Protein AF-A0A954ZTB1-F1 (afdb_monomer_lite)

Secondary structure (DSSP, 8-state):
-HHHHHHHHHHTSSS-TTTHHHHHHHHHHHHHHHHHHHHHHHHTTHHHHHHHHHHHHHHHHHHHHHHHHHHHHHHHHHHTT---HHHHHHHHHHHHHHHIIIIIHHHHHTSHHHHHHHTT--

Radius of gyration: 30.37 Å; chains: 1; bounding box: 55×35×84 Å

Sequence (122 aa):
MIRWLVRQFAKGFDTEPEHIHRVTVKDATVGFPILIMVIWVLMLPLMPLFILIELLEIVGALIIVASIFAAPISLFMIIDGQATIWTWLIFIASAWVLLGRYVFFPILMRHPSAQRFRRRFL

Structure (mmCIF, N/CA/C/O backbone):
data_AF-A0A954ZTB1-F1
#
_entry.id   AF-A0A954ZTB1-F1
#
loop_
_atom_site.group_PDB
_atom_site.id
_atom_site.type_symbol
_atom_site.label_atom_id
_atom_site.label_alt_id
_atom_site.label_comp_id
_atom_site.label_asym_id
_atom_site.label_entity_id
_atom_site.label_seq_id
_atom_site.pdbx_PDB_ins_code
_atom_site.Cartn_x
_atom_site.Cartn_y
_atom_site.Cartn_z
_atom_site.occupancy
_atom_site.B_iso_or_equiv
_atom_site.auth_seq_id
_atom_site.auth_comp_id
_atom_site.auth_asym_id
_atom_site.auth_atom_id
_atom_site.pdbx_PDB_model_num
ATOM 1 N N . MET A 1 1 ? -20.430 -13.756 49.290 1.00 49.84 1 MET A N 1
ATOM 2 C CA . MET A 1 1 ? -19.922 -12.391 49.559 1.00 49.84 1 MET A CA 1
ATOM 3 C C . MET A 1 1 ? -20.967 -11.306 49.276 1.00 49.84 1 MET A C 1
ATOM 5 O O . MET A 1 1 ? -21.287 -10.550 50.179 1.00 49.84 1 MET A O 1
ATOM 9 N N . ILE A 1 2 ? -21.601 -11.293 48.096 1.00 50.78 2 ILE A N 1
ATOM 10 C CA . ILE A 1 2 ? -22.603 -10.278 47.692 1.00 50.78 2 ILE A CA 1
ATOM 11 C C . ILE A 1 2 ? -23.838 -10.215 48.620 1.00 50.78 2 ILE A C 1
ATOM 13 O O . ILE A 1 2 ? -24.260 -9.134 49.012 1.00 50.78 2 ILE A O 1
ATOM 17 N N . ARG A 1 3 ? -24.374 -11.360 49.076 1.00 53.97 3 ARG A N 1
ATOM 18 C CA . ARG A 1 3 ? -25.517 -11.396 50.020 1.00 53.97 3 ARG A CA 1
ATOM 19 C C . ARG A 1 3 ? -25.237 -10.750 51.381 1.00 53.97 3 ARG A C 1
ATOM 21 O O . ARG A 1 3 ? -26.176 -10.315 52.038 1.00 53.97 3 ARG A O 1
ATOM 28 N N . TRP A 1 4 ? -23.978 -10.719 51.819 1.00 56.94 4 TRP A N 1
ATOM 29 C CA . TRP A 1 4 ? -23.610 -10.090 53.088 1.00 56.94 4 TRP A CA 1
ATOM 30 C C . TRP A 1 4 ? -23.612 -8.565 52.952 1.00 56.94 4 TRP A C 1
ATOM 32 O O . TRP A 1 4 ? -24.173 -7.880 53.801 1.00 56.94 4 TRP A O 1
ATOM 42 N N . LEU A 1 5 ? -23.110 -8.058 51.823 1.00 51.25 5 LEU A N 1
ATOM 43 C CA . LEU A 1 5 ? -23.125 -6.635 51.484 1.00 51.25 5 LEU A CA 1
ATOM 44 C C . LEU A 1 5 ? -24.557 -6.083 51.392 1.00 51.25 5 LEU A C 1
ATOM 46 O O . LEU A 1 5 ? -24.858 -5.050 51.978 1.00 51.25 5 LEU A O 1
ATOM 50 N N . VAL A 1 6 ? -25.473 -6.820 50.754 1.00 62.12 6 VAL A N 1
ATOM 51 C CA . VAL A 1 6 ? -26.886 -6.411 50.624 1.00 62.12 6 VAL A CA 1
ATOM 52 C C . VAL A 1 6 ? -27.593 -6.308 51.986 1.00 62.12 6 VAL A C 1
ATOM 54 O O . VAL A 1 6 ? -28.412 -5.417 52.190 1.00 62.12 6 VAL A O 1
ATOM 57 N N . ARG A 1 7 ? -27.247 -7.165 52.959 1.00 57.03 7 ARG A N 1
ATOM 58 C CA . ARG A 1 7 ? -27.820 -7.092 54.318 1.00 57.03 7 ARG A CA 1
ATOM 59 C C . ARG A 1 7 ? -27.296 -5.912 55.137 1.00 57.03 7 ARG A C 1
ATOM 61 O O . ARG A 1 7 ? -28.024 -5.432 55.999 1.00 57.03 7 ARG A O 1
ATOM 68 N N . GLN A 1 8 ? -26.066 -5.460 54.886 1.00 55.38 8 GLN A N 1
ATOM 69 C CA . GLN A 1 8 ? -25.517 -4.261 55.531 1.00 55.38 8 GLN A CA 1
ATOM 70 C C . GLN A 1 8 ? -26.221 -2.996 55.026 1.00 55.38 8 GLN A C 1
ATOM 72 O O . GLN A 1 8 ? -26.549 -2.126 55.822 1.00 55.38 8 GLN A O 1
ATOM 77 N N . PHE A 1 9 ? -26.553 -2.947 53.732 1.00 55.91 9 PHE A N 1
ATOM 78 C CA . PHE A 1 9 ? -27.338 -1.851 53.162 1.00 55.91 9 PHE A CA 1
ATOM 79 C C . PHE A 1 9 ? -28.779 -1.816 53.685 1.00 55.91 9 PHE A C 1
ATOM 81 O O . PHE A 1 9 ? -29.270 -0.744 54.013 1.00 55.91 9 PHE A O 1
ATOM 88 N N . ALA A 1 10 ? -29.439 -2.970 53.832 1.00 55.75 10 ALA A N 1
ATOM 89 C CA . ALA A 1 10 ? -30.825 -3.021 54.307 1.00 55.75 10 ALA A CA 1
ATOM 90 C C . ALA A 1 10 ? -30.994 -2.519 55.755 1.00 55.75 10 ALA A C 1
ATOM 92 O O . ALA A 1 10 ? -31.987 -1.875 56.064 1.00 55.75 10 ALA A O 1
ATOM 93 N N . LYS A 1 11 ? -30.009 -2.753 56.634 1.00 52.34 11 LYS A N 1
ATOM 94 C CA . LYS A 1 11 ? -30.075 -2.318 58.041 1.00 52.34 11 LYS A CA 1
ATOM 95 C C . LYS A 1 11 ? -29.911 -0.808 58.249 1.00 52.34 11 LYS A C 1
ATOM 97 O O . LYS A 1 11 ? -30.261 -0.322 59.315 1.00 52.34 11 LYS A O 1
ATOM 102 N N . GLY A 1 12 ? -29.383 -0.076 57.266 1.00 50.34 12 GL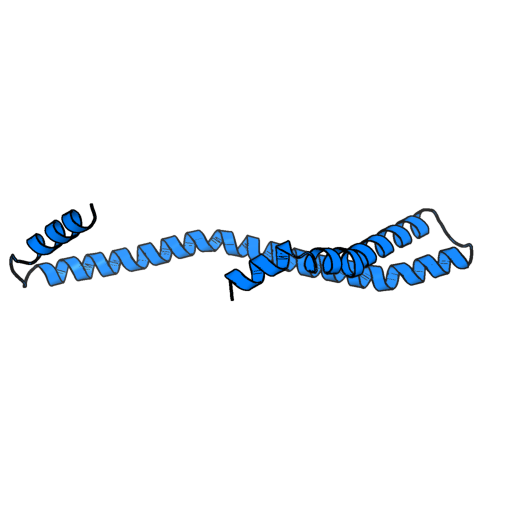Y A N 1
ATOM 103 C CA . GLY A 1 12 ? -29.217 1.382 57.346 1.00 50.34 12 GLY A CA 1
ATOM 104 C C . GLY A 1 12 ? -30.466 2.188 56.972 1.00 50.34 12 GLY A C 1
ATOM 105 O O . GLY A 1 12 ? -30.459 3.402 57.132 1.00 50.34 12 GLY A O 1
ATOM 106 N N . PHE A 1 13 ? -31.517 1.534 56.464 1.00 48.19 13 PHE A N 1
ATOM 107 C CA . PHE A 1 13 ? -32.741 2.187 55.978 1.00 48.19 13 PHE A CA 1
ATOM 108 C C . PHE A 1 13 ? -33.894 2.212 56.995 1.00 48.19 13 PHE A C 1
ATOM 110 O O . PHE A 1 13 ? -34.878 2.905 56.754 1.00 48.19 13 PHE A O 1
ATOM 117 N N . ASP A 1 14 ? -33.777 1.504 58.124 1.00 53.94 14 ASP A N 1
ATOM 118 C CA . ASP A 1 14 ? -34.852 1.394 59.129 1.00 53.94 14 ASP A CA 1
ATOM 119 C C . ASP A 1 14 ? -34.824 2.502 60.200 1.00 53.94 14 ASP A C 1
ATOM 121 O O . ASP A 1 14 ? -35.716 2.577 61.044 1.00 53.94 14 ASP A O 1
ATOM 125 N N . THR A 1 15 ? -33.833 3.396 60.176 1.00 51.66 15 THR A N 1
ATOM 126 C CA . THR A 1 15 ? -33.756 4.547 61.087 1.00 51.66 15 THR A CA 1
ATOM 127 C C . THR A 1 15 ? -34.068 5.846 60.349 1.00 51.66 15 THR A C 1
ATOM 129 O O . THR A 1 15 ? -33.227 6.371 59.629 1.00 51.66 15 THR A O 1
ATOM 132 N N . GLU A 1 16 ? -35.287 6.337 60.581 1.00 48.41 16 GLU A N 1
ATOM 133 C CA . GLU A 1 16 ? -35.776 7.711 60.382 1.00 48.41 16 GLU A CA 1
ATOM 134 C C . GLU A 1 16 ? -35.702 8.296 58.945 1.00 48.41 16 GLU A C 1
ATOM 136 O O . GLU A 1 16 ? -34.651 8.741 58.477 1.00 48.41 16 GLU A O 1
ATOM 141 N N . PRO A 1 17 ? -36.847 8.401 58.235 1.00 49.75 17 PRO A N 1
ATOM 142 C CA . PRO A 1 17 ? -36.888 8.787 56.820 1.00 49.75 17 PRO A CA 1
ATOM 143 C C . PRO A 1 17 ? -36.633 10.280 56.534 1.00 49.75 17 PRO A C 1
ATOM 145 O O . PRO A 1 17 ? -36.517 10.660 55.370 1.00 49.75 17 PRO A O 1
ATOM 148 N N . GLU A 1 18 ? -36.520 11.149 57.543 1.00 48.12 18 GLU A N 1
ATOM 149 C CA . GLU A 1 18 ? -36.494 12.605 57.317 1.00 48.12 18 GLU A CA 1
ATOM 150 C C . GLU A 1 18 ? -35.088 13.222 57.205 1.00 48.12 18 GLU A C 1
ATOM 152 O O . GLU A 1 18 ? -34.937 14.307 56.640 1.00 48.12 18 GLU A O 1
ATOM 157 N N . HIS A 1 19 ? -34.033 12.542 57.669 1.00 44.53 19 HIS A N 1
ATOM 158 C CA . HIS A 1 19 ? -32.654 13.066 57.598 1.00 44.53 19 HIS A CA 1
ATOM 159 C C . HIS A 1 19 ? -31.816 12.509 56.438 1.00 44.53 19 HIS A C 1
ATOM 161 O O . HIS A 1 19 ? -30.860 13.153 55.998 1.00 44.53 19 HIS A O 1
ATOM 167 N N . ILE A 1 20 ? -32.195 11.364 55.866 1.00 47.84 20 ILE A N 1
ATOM 168 C CA . ILE A 1 20 ? -31.423 10.710 54.796 1.00 47.84 20 ILE A CA 1
ATOM 169 C C . ILE A 1 20 ? -31.574 11.456 53.460 1.00 47.84 20 ILE A C 1
ATOM 171 O O . ILE A 1 20 ? -30.645 11.480 52.647 1.00 47.84 20 ILE A O 1
ATOM 175 N N . HIS A 1 21 ? -32.706 12.130 53.236 1.00 43.78 21 HIS A N 1
ATOM 176 C CA . HIS A 1 21 ? -32.999 12.760 51.949 1.00 43.78 21 HIS A CA 1
ATOM 177 C C . HIS A 1 21 ? -32.113 13.981 51.644 1.00 43.78 21 HIS A C 1
ATOM 179 O O . HIS A 1 21 ? -31.803 14.237 50.485 1.00 43.78 21 HIS A O 1
ATOM 185 N N . ARG A 1 22 ? -31.624 14.713 52.658 1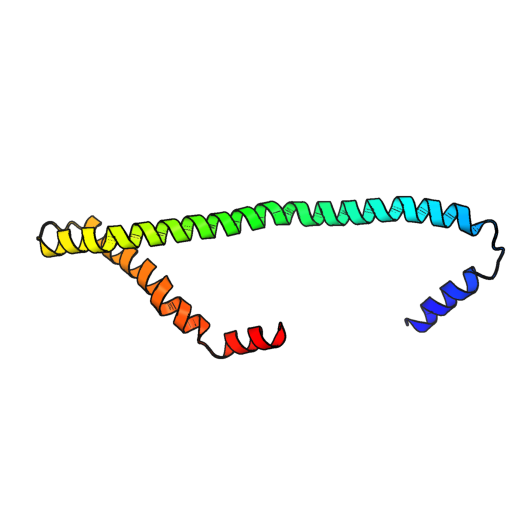.00 43.66 22 ARG A N 1
ATOM 186 C CA . ARG A 1 22 ? -30.725 15.863 52.426 1.00 43.66 22 ARG A CA 1
ATOM 187 C C . ARG A 1 22 ? -29.266 15.470 52.205 1.00 43.66 22 ARG A C 1
ATOM 189 O O . ARG A 1 22 ? -28.576 16.159 51.461 1.00 43.66 22 ARG A O 1
ATOM 196 N N . VAL A 1 23 ? -28.796 14.391 52.830 1.00 48.31 23 VAL A N 1
ATOM 197 C CA . VAL A 1 23 ? -27.391 13.957 52.723 1.00 48.31 23 VAL A CA 1
ATOM 198 C C . VAL A 1 23 ? -27.167 13.192 51.417 1.00 48.31 23 VAL A C 1
ATOM 200 O O . VAL A 1 23 ? -26.271 13.529 50.650 1.00 48.31 23 VAL A O 1
ATOM 203 N N . THR A 1 24 ? -28.063 12.261 51.075 1.00 49.62 24 THR A N 1
ATOM 204 C CA . THR A 1 24 ? -27.953 11.460 49.841 1.00 49.62 24 THR A CA 1
ATOM 205 C C . THR A 1 24 ? -28.076 12.289 48.564 1.00 49.62 24 THR A C 1
ATOM 207 O O . THR A 1 24 ? -27.342 12.037 47.612 1.00 49.62 24 THR A O 1
ATOM 210 N N . VAL A 1 25 ? -28.936 13.314 48.533 1.00 49.19 25 VAL A N 1
ATOM 211 C CA . VAL A 1 25 ? -29.057 14.200 47.362 1.00 49.19 25 VAL A CA 1
ATOM 212 C C . VAL A 1 25 ? -27.804 15.059 47.199 1.00 49.19 25 VAL A C 1
ATOM 214 O O . VAL A 1 25 ? -27.354 15.262 46.073 1.00 49.19 25 VAL A O 1
ATOM 217 N N . LYS A 1 26 ? -27.193 15.517 48.299 1.00 49.16 26 LYS A N 1
ATOM 218 C CA . LYS A 1 26 ? -25.986 16.355 48.271 1.00 49.16 26 LYS A CA 1
ATOM 219 C C . LYS A 1 26 ? -24.734 15.555 47.890 1.00 49.16 26 LYS A C 1
ATOM 221 O O . LYS A 1 26 ? -23.931 16.039 47.103 1.00 49.16 26 LYS A O 1
ATOM 226 N N . ASP A 1 27 ? -24.607 14.314 48.353 1.00 49.53 27 ASP A N 1
ATOM 227 C CA . ASP A 1 27 ? -23.465 13.456 48.012 1.00 49.53 27 ASP A CA 1
ATOM 228 C C . ASP A 1 27 ? -23.595 12.839 46.608 1.00 49.53 27 ASP A C 1
ATOM 230 O O . ASP A 1 27 ? -22.608 12.747 45.876 1.00 49.53 27 ASP A O 1
ATOM 234 N N . ALA A 1 28 ? -24.811 12.494 46.168 1.00 51.00 28 ALA A N 1
ATOM 235 C CA . ALA A 1 28 ? -25.053 12.007 44.807 1.00 51.00 28 ALA A CA 1
ATOM 236 C C . ALA A 1 28 ? -24.885 13.109 43.743 1.00 51.00 28 ALA A C 1
ATOM 238 O O . ALA A 1 28 ? -24.363 12.836 42.661 1.00 51.00 28 ALA A O 1
ATOM 239 N N . THR A 1 29 ? -25.265 14.359 44.047 1.00 53.50 29 THR A N 1
ATOM 240 C CA . THR A 1 29 ? -25.051 15.508 43.140 1.00 53.50 29 THR A CA 1
ATOM 241 C C . THR A 1 29 ? -23.591 15.932 43.033 1.00 53.50 29 THR A C 1
ATOM 243 O O . THR A 1 29 ? -23.235 16.539 42.030 1.00 53.50 29 THR A O 1
ATOM 246 N N . VAL A 1 30 ? -22.736 15.592 44.003 1.00 54.47 30 VAL A N 1
ATOM 247 C CA . VAL A 1 30 ? -21.288 15.865 43.947 1.00 54.47 30 VAL A CA 1
ATOM 248 C C . VAL A 1 30 ? -20.520 14.680 43.347 1.00 54.47 30 VAL A C 1
ATOM 250 O O . VAL A 1 30 ? -19.628 14.882 42.525 1.00 54.47 30 VAL A O 1
ATOM 253 N N . GLY A 1 31 ? -20.897 13.437 43.666 1.00 57.66 31 GLY A N 1
ATOM 254 C CA . GLY A 1 31 ? -20.236 12.232 43.148 1.00 57.66 31 GLY A CA 1
ATOM 255 C C . GLY A 1 31 ? -20.468 11.968 41.655 1.00 57.66 31 GLY A C 1
ATOM 256 O O . GLY A 1 31 ? -19.558 11.511 40.962 1.00 57.66 31 GLY A O 1
ATOM 257 N N . PHE A 1 32 ? -21.654 12.291 41.130 1.00 59.00 32 PHE A N 1
ATOM 258 C CA . PHE A 1 32 ? -21.993 12.092 39.715 1.00 59.00 32 PHE A CA 1
ATOM 259 C C . PHE A 1 32 ? -21.182 12.982 38.740 1.00 59.00 32 PHE A C 1
ATOM 261 O O . PHE A 1 32 ? -20.621 12.443 37.784 1.00 59.00 32 PHE A O 1
ATOM 268 N N . PRO A 1 33 ? -21.017 14.302 38.971 1.00 66.00 33 PRO A N 1
ATOM 269 C CA . PRO A 1 33 ? -20.137 15.136 38.152 1.00 66.00 33 PRO A CA 1
ATOM 270 C C . PRO A 1 33 ? -18.665 14.732 38.249 1.00 66.00 33 PRO A C 1
ATOM 272 O O . PRO A 1 33 ? -17.967 14.782 37.241 1.00 66.00 33 PRO A O 1
ATOM 275 N N . ILE A 1 34 ? -18.190 14.292 39.421 1.00 68.94 34 ILE A N 1
ATOM 276 C CA . ILE A 1 34 ? -16.809 13.811 39.584 1.00 68.94 34 ILE A CA 1
ATOM 277 C C . ILE A 1 34 ? -16.591 12.535 38.764 1.00 68.94 34 ILE A C 1
ATOM 279 O O . ILE A 1 34 ? -15.581 12.420 38.073 1.00 68.94 34 ILE A O 1
ATOM 283 N N . LEU A 1 35 ? -17.550 11.605 38.764 1.00 71.88 35 LEU A N 1
ATOM 284 C CA . LEU A 1 35 ? -17.488 10.397 37.938 1.00 71.88 35 LEU A CA 1
ATOM 285 C C . LEU A 1 35 ? -17.449 10.736 36.439 1.00 71.88 35 LEU A C 1
ATOM 287 O O . LEU A 1 35 ? -16.621 10.195 35.709 1.00 71.88 35 LEU A O 1
ATOM 291 N N . ILE A 1 36 ? -18.297 11.666 35.988 1.00 74.94 36 ILE A N 1
ATOM 292 C CA . ILE A 1 36 ? -18.300 12.159 34.602 1.00 74.94 36 ILE A CA 1
ATOM 293 C C . ILE A 1 36 ? -16.958 12.814 34.262 1.00 74.94 36 ILE A C 1
ATOM 295 O O . ILE A 1 36 ? -16.396 12.537 33.206 1.00 74.94 36 ILE A O 1
ATOM 299 N N . MET A 1 37 ? -16.414 13.636 35.157 1.00 73.50 37 MET A N 1
ATOM 300 C CA . MET A 1 37 ? -15.128 14.305 34.970 1.00 73.50 37 MET A CA 1
ATOM 301 C C . MET A 1 37 ? -13.975 13.295 34.870 1.00 73.50 37 MET A C 1
ATOM 303 O O . MET A 1 37 ? -13.128 13.429 33.993 1.00 73.50 37 MET A O 1
ATOM 307 N N . VAL A 1 38 ? -13.971 12.244 35.694 1.00 74.31 38 VAL A N 1
ATOM 308 C CA . VAL A 1 38 ? -12.980 11.155 35.623 1.00 74.31 38 VAL A CA 1
ATOM 309 C C . VAL A 1 38 ? -13.095 10.385 34.305 1.00 74.31 38 VAL A C 1
ATOM 311 O O . VAL A 1 38 ? -12.076 10.116 33.671 1.00 74.31 38 VAL A O 1
ATOM 314 N N . ILE A 1 39 ? -14.316 10.084 33.846 1.00 73.75 39 ILE A N 1
ATOM 315 C CA . ILE A 1 39 ? -14.550 9.443 32.542 1.00 73.75 39 ILE A CA 1
ATOM 316 C C . ILE A 1 39 ? -14.042 10.338 31.403 1.00 73.75 39 ILE A C 1
ATOM 318 O O . ILE A 1 39 ? -13.337 9.858 30.519 1.00 73.75 39 ILE A O 1
ATOM 322 N N . TRP A 1 40 ? -14.326 11.641 31.441 1.00 71.50 40 TRP A N 1
ATOM 323 C CA . TRP A 1 40 ? -13.840 12.603 30.447 1.00 71.50 40 TRP A CA 1
ATOM 324 C C . TRP A 1 40 ? -12.315 12.727 30.431 1.00 71.50 40 TRP A C 1
ATOM 326 O O . TRP A 1 40 ? -11.715 12.735 29.358 1.00 71.50 40 TRP A O 1
ATOM 336 N N . VAL A 1 41 ? -11.672 12.769 31.600 1.00 75.12 41 VAL A N 1
ATOM 337 C CA . VAL A 1 41 ? -10.205 12.801 31.720 1.00 75.12 41 VAL A CA 1
ATOM 338 C C . VAL A 1 41 ? -9.577 11.502 31.204 1.00 75.12 41 VAL A C 1
ATOM 340 O O . VAL A 1 41 ? -8.518 11.547 30.583 1.00 75.12 41 VAL A O 1
ATOM 343 N N . LEU A 1 42 ? -10.243 10.357 31.379 1.00 71.69 42 LEU A N 1
ATOM 344 C CA . LEU A 1 42 ? -9.838 9.077 30.785 1.00 71.69 42 LEU A CA 1
ATOM 345 C C . LEU A 1 42 ? -10.070 9.014 29.265 1.00 71.69 42 LEU A C 1
ATOM 347 O O . LEU A 1 42 ? -9.320 8.331 28.571 1.00 71.69 42 LEU A O 1
ATOM 351 N N . MET A 1 43 ? -11.066 9.729 28.731 1.00 66.19 43 MET A N 1
ATOM 352 C CA . MET A 1 43 ? -11.353 9.813 27.288 1.00 66.19 43 MET A CA 1
ATOM 353 C C . MET A 1 43 ? -10.472 10.833 26.547 1.00 66.19 43 MET A C 1
ATOM 355 O O . MET A 1 43 ? -10.212 10.676 25.355 1.00 66.19 43 MET A O 1
ATOM 359 N N . LEU A 1 44 ? -9.963 11.852 27.240 1.00 68.81 44 LEU A N 1
ATOM 360 C CA . LEU A 1 44 ? -9.039 12.860 26.706 1.00 68.81 44 LEU A CA 1
ATOM 361 C C . LEU A 1 44 ? -7.795 12.280 25.999 1.00 68.81 44 LEU A C 1
ATOM 363 O O . LEU A 1 44 ? -7.504 12.735 24.895 1.00 68.81 44 LEU A O 1
ATOM 367 N N . PRO A 1 45 ? -7.079 11.270 26.538 1.00 68.50 45 PRO A N 1
ATOM 368 C CA . PRO A 1 45 ? -5.950 10.640 25.846 1.00 68.50 45 PRO A CA 1
ATOM 369 C C . PRO A 1 45 ? -6.364 9.707 24.695 1.00 68.50 45 PRO A C 1
ATOM 371 O O . PRO A 1 45 ? -5.528 9.371 23.859 1.00 68.50 45 PRO A O 1
ATOM 374 N N . LEU A 1 46 ? -7.638 9.309 24.602 1.00 69.38 46 LEU A N 1
ATOM 375 C CA . LEU A 1 46 ? -8.150 8.506 23.483 1.00 69.38 46 LEU A CA 1
ATOM 376 C C . LEU A 1 46 ? -8.397 9.354 22.226 1.00 69.38 46 LEU A C 1
ATOM 378 O O . LEU A 1 46 ? -8.252 8.843 21.118 1.00 69.38 46 LEU A O 1
ATOM 382 N N . MET A 1 47 ? -8.692 10.650 22.373 1.00 68.06 47 MET A N 1
ATOM 383 C CA . MET A 1 47 ? -8.844 11.568 21.237 1.00 68.06 47 MET A CA 1
ATOM 384 C C . MET A 1 47 ? -7.590 11.708 20.354 1.00 68.06 47 MET A C 1
ATOM 386 O O . MET A 1 47 ? -7.715 11.521 19.145 1.00 68.06 47 MET A O 1
ATOM 390 N N . PRO A 1 48 ? -6.378 11.981 20.882 1.00 73.19 48 PRO A N 1
ATOM 391 C CA . PRO A 1 48 ? -5.178 12.059 20.050 1.00 73.19 48 PRO A CA 1
ATOM 392 C C . PRO A 1 48 ? -4.825 10.712 19.411 1.00 73.19 48 PRO A C 1
ATOM 394 O O . PRO A 1 48 ? -4.286 10.689 18.308 1.00 73.19 48 PRO A O 1
ATOM 397 N N . LEU A 1 49 ? -5.168 9.591 20.056 1.00 74.88 49 LEU A N 1
ATOM 398 C CA . LEU A 1 49 ? -4.983 8.262 19.476 1.00 74.88 49 LEU A CA 1
ATOM 399 C C . LEU A 1 49 ? -5.911 8.041 18.273 1.00 74.88 49 LEU A C 1
ATOM 401 O O . LEU A 1 49 ? -5.470 7.530 17.248 1.00 74.88 49 LEU A O 1
ATOM 405 N N . PHE A 1 50 ? -7.174 8.457 18.380 1.00 71.75 50 PHE A N 1
ATOM 406 C CA . PHE A 1 50 ? -8.137 8.376 17.283 1.00 71.75 50 PHE A CA 1
ATOM 407 C C . PHE A 1 50 ? -7.696 9.231 16.089 1.00 71.75 50 PHE A C 1
ATOM 409 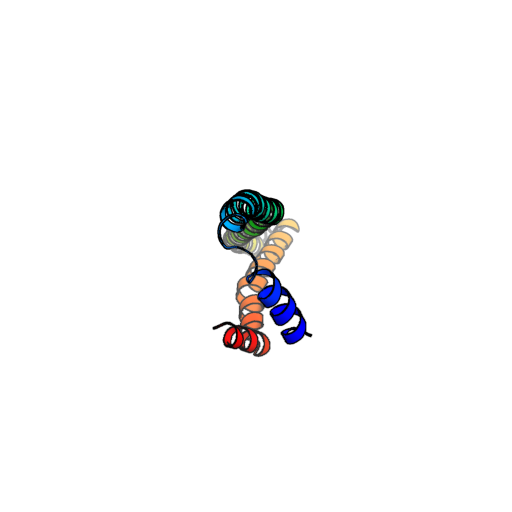O O . PHE A 1 50 ? -7.645 8.733 14.968 1.00 71.75 50 PHE A O 1
ATOM 416 N N . ILE A 1 51 ? -7.267 10.470 16.351 1.00 72.94 51 ILE A N 1
ATOM 417 C CA . ILE A 1 51 ? -6.728 11.373 15.324 1.00 72.94 51 ILE A CA 1
ATOM 418 C C . ILE A 1 51 ? -5.492 10.760 14.656 1.00 72.94 51 ILE A C 1
ATOM 420 O O . ILE A 1 51 ? -5.353 10.834 13.440 1.00 72.94 51 ILE A O 1
ATOM 424 N N . LEU A 1 52 ? -4.598 10.129 15.422 1.00 76.75 52 LEU A N 1
ATOM 425 C CA . LEU A 1 52 ? -3.406 9.480 14.874 1.00 76.75 52 LEU A CA 1
ATOM 426 C C . LEU A 1 52 ? -3.758 8.296 13.962 1.00 76.75 52 LEU A C 1
ATOM 428 O O . LEU A 1 52 ? -3.129 8.127 12.919 1.00 76.75 52 LEU A O 1
ATOM 432 N N . ILE A 1 53 ? -4.749 7.488 14.344 1.00 77.19 53 ILE A N 1
ATOM 433 C CA . ILE A 1 53 ? -5.221 6.355 13.538 1.00 77.19 53 ILE A CA 1
ATOM 434 C C . ILE A 1 53 ? -5.858 6.860 12.242 1.00 77.19 53 ILE A C 1
ATOM 436 O O . ILE A 1 53 ? -5.503 6.384 11.167 1.00 77.19 53 ILE A O 1
ATOM 440 N N . GLU A 1 54 ? -6.738 7.854 12.328 1.00 76.75 54 GLU A N 1
ATOM 441 C CA . GLU A 1 54 ? -7.409 8.441 11.166 1.00 76.75 54 GLU A CA 1
ATOM 442 C C . GLU A 1 54 ? -6.399 9.121 10.226 1.00 76.75 54 GLU A C 1
ATOM 444 O O . GLU A 1 54 ? -6.444 8.944 9.009 1.00 76.75 54 GLU A O 1
ATOM 449 N N . LEU A 1 55 ? -5.396 9.803 10.785 1.00 76.12 55 LEU A N 1
ATOM 450 C CA . LEU A 1 55 ? -4.290 10.369 10.017 1.00 76.12 55 LEU A CA 1
ATOM 451 C C . LEU A 1 55 ? -3.474 9.275 9.314 1.00 76.12 55 LEU A C 1
ATOM 453 O O . LEU A 1 55 ? -3.117 9.438 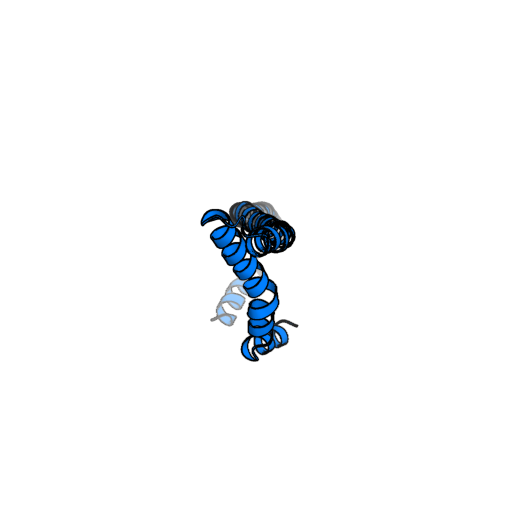8.149 1.00 76.12 55 LEU A O 1
ATOM 457 N N . LEU A 1 56 ? -3.199 8.152 9.984 1.00 79.00 56 LEU A N 1
ATOM 458 C CA . LEU A 1 56 ? -2.488 7.020 9.386 1.00 79.00 56 LEU A CA 1
ATOM 459 C C . LEU A 1 56 ? -3.296 6.385 8.243 1.00 79.00 56 LEU A C 1
ATOM 461 O O . LEU A 1 56 ? -2.714 6.008 7.224 1.00 79.00 56 LEU A O 1
ATOM 465 N N . GLU A 1 57 ? -4.621 6.303 8.377 1.00 81.75 57 GLU A N 1
ATOM 466 C CA . GLU A 1 57 ? -5.509 5.834 7.309 1.00 81.75 57 GLU A CA 1
ATOM 467 C C . GLU A 1 57 ? -5.506 6.783 6.106 1.00 81.75 57 GLU A C 1
ATOM 469 O O . GLU A 1 57 ? -5.368 6.322 4.969 1.00 81.75 57 GLU A O 1
ATOM 474 N N . ILE A 1 58 ? -5.580 8.097 6.338 1.00 82.81 58 ILE A N 1
ATOM 475 C CA . ILE A 1 58 ? -5.521 9.118 5.281 1.00 82.81 58 ILE A CA 1
ATOM 476 C C . ILE A 1 58 ? -4.172 9.065 4.557 1.00 82.81 58 ILE A C 1
ATOM 478 O O . ILE A 1 58 ? -4.127 9.037 3.325 1.00 82.81 58 ILE A O 1
ATOM 482 N N . VAL A 1 59 ? -3.068 9.005 5.306 1.00 81.94 59 VAL A N 1
ATOM 483 C CA . VAL A 1 59 ? -1.715 8.889 4.745 1.00 81.94 59 VAL A CA 1
ATOM 484 C C . VAL A 1 59 ? -1.577 7.588 3.953 1.00 81.94 59 VAL A C 1
ATOM 486 O O . VAL A 1 59 ? -1.066 7.601 2.833 1.00 81.94 59 VAL A O 1
ATOM 489 N N . GLY A 1 60 ? -2.091 6.475 4.478 1.00 83.19 60 GLY A N 1
ATOM 490 C CA . GLY A 1 60 ? -2.115 5.194 3.777 1.00 83.19 60 GLY A CA 1
ATOM 491 C C . GLY A 1 60 ? -2.900 5.254 2.465 1.00 83.19 60 GLY A C 1
ATOM 492 O O . GLY A 1 60 ? -2.423 4.763 1.440 1.00 83.19 60 GLY A O 1
ATOM 493 N N . ALA A 1 61 ? -4.069 5.898 2.462 1.00 84.88 61 ALA A N 1
ATOM 494 C CA . ALA A 1 61 ? -4.873 6.100 1.259 1.00 84.88 61 ALA A CA 1
ATOM 495 C C . ALA A 1 61 ? -4.130 6.949 0.214 1.00 84.88 61 ALA A C 1
ATOM 497 O O . ALA A 1 61 ? -4.096 6.584 -0.961 1.00 84.88 61 ALA A O 1
ATOM 498 N N . LEU A 1 62 ? -3.468 8.025 0.642 1.00 87.19 62 LEU A N 1
ATOM 499 C CA . LEU A 1 62 ? -2.635 8.870 -0.217 1.00 87.19 62 LEU A CA 1
ATOM 500 C C . LEU A 1 62 ? -1.479 8.090 -0.854 1.00 87.19 62 LEU A C 1
ATOM 502 O O . LEU A 1 62 ? -1.241 8.227 -2.053 1.00 87.19 62 LEU A O 1
ATOM 506 N N . ILE A 1 63 ? -0.804 7.229 -0.089 1.00 87.44 63 ILE A N 1
ATOM 507 C CA . ILE A 1 63 ? 0.281 6.373 -0.595 1.00 87.44 63 ILE A CA 1
ATOM 508 C C . ILE A 1 63 ? -0.246 5.381 -1.640 1.00 87.44 63 ILE A C 1
ATOM 510 O O . ILE A 1 63 ? 0.411 5.156 -2.658 1.00 87.44 63 ILE A O 1
ATOM 514 N N . ILE A 1 64 ? -1.441 4.816 -1.436 1.00 88.00 64 ILE A N 1
ATOM 515 C CA . ILE A 1 64 ? -2.079 3.930 -2.420 1.00 88.00 64 ILE A CA 1
ATOM 516 C C . ILE A 1 64 ? -2.383 4.701 -3.706 1.00 88.00 64 ILE A C 1
ATOM 518 O O . ILE A 1 64 ? -2.008 4.248 -4.785 1.00 88.00 64 ILE A O 1
ATOM 522 N N . VAL A 1 65 ? -3.010 5.876 -3.600 1.00 89.00 65 VAL A N 1
ATOM 523 C CA . VAL A 1 65 ? -3.333 6.717 -4.761 1.00 89.00 65 VAL A CA 1
ATOM 524 C C . VAL A 1 65 ? -2.061 7.095 -5.518 1.00 89.00 65 VAL A C 1
ATOM 526 O O . VAL A 1 65 ? -1.995 6.896 -6.729 1.00 89.00 65 VAL A O 1
ATOM 529 N N . ALA A 1 66 ? -1.018 7.548 -4.819 1.00 89.62 66 ALA A N 1
ATOM 530 C CA . ALA A 1 66 ? 0.272 7.858 -5.427 1.00 89.62 66 ALA A CA 1
ATOM 531 C C . ALA A 1 66 ? 0.880 6.637 -6.140 1.00 89.62 66 ALA A C 1
ATOM 533 O O . ALA A 1 66 ? 1.378 6.767 -7.256 1.00 89.62 66 ALA A O 1
ATOM 534 N N . SER A 1 67 ? 0.772 5.445 -5.546 1.00 91.12 67 SER A N 1
ATOM 535 C CA . SER A 1 67 ? 1.285 4.195 -6.125 1.00 91.12 67 SER A CA 1
ATOM 536 C C . SER A 1 67 ? 0.550 3.786 -7.406 1.00 91.12 67 SER A C 1
ATOM 538 O O . SER A 1 67 ? 1.181 3.251 -8.317 1.00 91.12 67 SER A O 1
ATOM 540 N N . ILE A 1 68 ? -0.757 4.068 -7.516 1.00 91.06 68 ILE A N 1
ATOM 541 C CA . ILE A 1 68 ? -1.552 3.796 -8.729 1.00 91.06 68 ILE A CA 1
ATOM 542 C C . ILE A 1 68 ? -1.037 4.607 -9.921 1.00 91.06 68 ILE A C 1
ATOM 544 O O . ILE A 1 68 ? -1.029 4.094 -11.036 1.00 91.06 68 ILE A O 1
ATOM 548 N N . PHE A 1 69 ? -0.588 5.845 -9.701 1.00 91.62 69 PHE A N 1
ATOM 549 C CA . PHE A 1 69 ? -0.028 6.686 -10.764 1.00 91.62 69 PHE A CA 1
ATOM 550 C C . PHE A 1 69 ? 1.468 6.436 -10.982 1.00 91.62 69 PHE A C 1
ATOM 552 O O . PHE A 1 69 ? 1.929 6.383 -12.121 1.00 91.62 69 PHE A O 1
ATOM 559 N N . ALA A 1 70 ? 2.235 6.234 -9.911 1.00 88.19 70 ALA A N 1
ATOM 560 C CA . ALA A 1 70 ? 3.680 6.046 -9.989 1.00 88.19 70 ALA A CA 1
ATOM 561 C C . ALA A 1 70 ? 4.074 4.714 -10.648 1.00 88.19 70 ALA A C 1
ATOM 563 O O . ALA A 1 70 ? 5.038 4.683 -11.413 1.00 88.19 70 ALA A O 1
ATOM 564 N N . ALA A 1 71 ? 3.329 3.627 -10.413 1.00 90.12 71 ALA A N 1
ATOM 565 C CA . ALA A 1 71 ? 3.601 2.319 -11.016 1.00 90.12 71 ALA A CA 1
ATOM 566 C C . ALA A 1 71 ? 3.559 2.322 -12.563 1.00 90.12 71 ALA A C 1
ATOM 568 O O . ALA A 1 71 ? 4.541 1.901 -13.168 1.00 90.12 71 ALA A O 1
ATOM 569 N N . PRO A 1 72 ? 2.503 2.808 -13.245 1.00 91.38 72 PRO A N 1
ATOM 570 C CA . PRO A 1 72 ? 2.465 2.834 -14.707 1.00 91.38 72 PRO A CA 1
ATOM 571 C C . PRO A 1 72 ? 3.463 3.827 -15.314 1.00 91.38 72 PRO A C 1
ATOM 573 O O . PRO A 1 72 ? 4.059 3.515 -16.341 1.00 91.38 72 PRO A O 1
ATOM 576 N N . ILE A 1 73 ? 3.699 4.985 -14.682 1.00 90.56 73 ILE A N 1
ATOM 577 C CA . ILE A 1 73 ? 4.690 5.966 -15.163 1.00 90.56 73 ILE A CA 1
ATOM 578 C C . ILE A 1 73 ? 6.102 5.371 -15.098 1.00 90.56 73 ILE A C 1
ATOM 580 O O . ILE A 1 73 ? 6.848 5.422 -16.074 1.00 90.56 73 ILE A O 1
ATOM 584 N N . SER A 1 74 ? 6.460 4.762 -13.965 1.00 90.12 74 SER A N 1
ATOM 585 C CA . SER A 1 74 ? 7.763 4.106 -13.810 1.00 90.12 74 SER A CA 1
ATOM 586 C C . SER A 1 74 ? 7.909 2.892 -14.727 1.00 90.12 74 SER A C 1
ATOM 588 O O . SER A 1 74 ? 8.967 2.722 -15.329 1.00 90.12 74 SER A O 1
ATOM 590 N N . LEU A 1 75 ? 6.850 2.099 -14.917 1.00 91.56 75 LEU A N 1
ATOM 591 C CA . LEU A 1 75 ? 6.840 0.987 -15.868 1.00 91.56 75 LEU A CA 1
ATOM 592 C C . LEU A 1 75 ? 7.063 1.462 -17.308 1.00 91.56 75 LEU A C 1
ATOM 594 O O . LEU A 1 75 ? 7.850 0.857 -18.031 1.00 91.56 75 LEU A O 1
ATOM 598 N N . PHE A 1 76 ? 6.414 2.554 -17.715 1.00 93.00 76 PHE A N 1
ATOM 599 C CA . PHE A 1 76 ? 6.607 3.142 -19.038 1.00 93.00 76 PHE A CA 1
ATOM 600 C C . PHE A 1 76 ? 8.064 3.568 -19.251 1.00 93.00 76 PHE A C 1
ATOM 602 O O . PHE A 1 76 ? 8.670 3.182 -20.244 1.00 93.00 76 PHE A O 1
ATOM 609 N N . MET A 1 77 ? 8.659 4.269 -18.281 1.00 89.44 77 MET A N 1
ATOM 610 C CA . MET A 1 77 ? 10.073 4.666 -18.340 1.00 89.44 77 MET A CA 1
ATOM 611 C C . MET A 1 77 ? 11.033 3.466 -18.372 1.00 89.44 77 MET A C 1
ATOM 613 O O . MET A 1 77 ? 12.087 3.543 -19.001 1.00 89.44 77 MET A O 1
ATOM 617 N N . ILE A 1 78 ? 10.682 2.357 -17.708 1.00 90.62 78 ILE A N 1
ATOM 618 C CA . ILE A 1 78 ? 11.443 1.101 -17.768 1.00 90.62 78 ILE A CA 1
ATOM 619 C C . ILE A 1 78 ? 11.379 0.485 -19.168 1.00 90.62 78 ILE A C 1
ATOM 6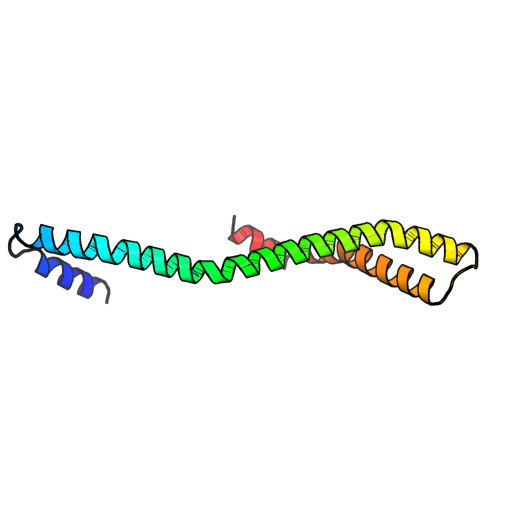21 O O . ILE A 1 78 ? 12.416 0.097 -19.704 1.00 90.62 78 ILE A O 1
ATOM 625 N N . ILE A 1 79 ? 10.187 0.413 -19.762 1.00 93.31 79 ILE A N 1
ATOM 626 C CA . ILE A 1 79 ? 9.981 -0.167 -21.097 1.00 93.31 79 ILE A CA 1
ATOM 627 C C . ILE A 1 79 ? 10.659 0.682 -22.179 1.00 93.31 79 ILE A C 1
ATOM 629 O O . ILE A 1 79 ? 11.265 0.127 -23.090 1.00 93.31 79 ILE A O 1
ATOM 633 N N . ASP A 1 80 ? 10.613 2.008 -22.050 1.00 92.69 80 ASP A N 1
ATOM 634 C CA . ASP A 1 80 ? 11.231 2.958 -22.987 1.00 92.69 80 ASP A CA 1
ATOM 635 C C . ASP A 1 80 ? 12.772 2.998 -22.889 1.00 92.69 80 ASP A C 1
ATOM 637 O O . ASP A 1 80 ? 13.439 3.783 -23.557 1.00 92.69 80 ASP A O 1
ATOM 641 N N . GLY A 1 81 ? 13.372 2.170 -22.025 1.00 90.81 81 GLY A N 1
ATOM 642 C CA . GLY A 1 81 ? 14.824 2.096 -21.850 1.00 90.81 81 GLY A CA 1
ATOM 643 C C . GLY A 1 81 ? 15.437 3.297 -21.121 1.00 90.81 81 GLY A C 1
ATOM 644 O O . GLY A 1 81 ? 16.655 3.358 -20.970 1.00 90.81 81 GLY A O 1
ATOM 645 N N . GLN A 1 82 ? 14.617 4.221 -20.613 1.00 91.00 82 GLN A N 1
ATOM 646 C CA . GLN A 1 82 ? 15.042 5.392 -19.834 1.00 91.00 82 GLN A CA 1
ATOM 647 C C . GLN A 1 82 ? 15.096 5.115 -18.321 1.00 91.00 82 GLN A C 1
ATOM 649 O O . GLN A 1 82 ? 15.121 6.034 -17.498 1.00 91.00 82 GLN A O 1
ATOM 654 N N . ALA A 1 83 ? 15.080 3.842 -17.923 1.00 88.88 83 ALA A N 1
ATOM 655 C CA . ALA A 1 83 ? 15.063 3.465 -16.521 1.00 88.88 83 ALA A CA 1
ATOM 656 C C . ALA A 1 83 ? 16.356 3.850 -15.800 1.00 88.88 83 ALA A C 1
ATOM 658 O O . ALA A 1 83 ? 17.456 3.432 -16.156 1.00 88.88 83 ALA A O 1
ATOM 659 N N . THR A 1 84 ? 16.186 4.556 -14.687 1.00 92.94 84 THR A N 1
ATOM 660 C CA . THR A 1 84 ? 17.231 4.737 -13.678 1.00 92.94 84 THR A CA 1
ATOM 661 C C . THR A 1 84 ? 16.990 3.793 -12.501 1.00 92.94 84 THR A C 1
ATOM 663 O O . THR A 1 84 ? 15.897 3.243 -12.340 1.00 92.94 84 THR A O 1
ATOM 666 N N . ILE A 1 85 ? 17.986 3.633 -11.624 1.00 92.38 85 ILE A N 1
ATOM 667 C CA . ILE A 1 85 ? 17.831 2.893 -10.356 1.00 92.38 85 ILE A CA 1
ATOM 668 C C . ILE A 1 85 ? 16.639 3.431 -9.544 1.00 92.38 85 ILE A C 1
ATOM 670 O O . ILE A 1 85 ? 15.882 2.656 -8.964 1.00 92.38 85 ILE A O 1
ATOM 674 N N . TRP A 1 86 ? 16.420 4.748 -9.558 1.00 90.50 86 TRP A N 1
ATOM 675 C CA . TRP A 1 86 ? 15.293 5.382 -8.874 1.00 90.50 86 TRP A CA 1
ATOM 676 C C . TRP A 1 86 ? 13.947 4.971 -9.462 1.00 90.50 86 TRP A C 1
ATOM 678 O O . TRP A 1 86 ? 13.014 4.686 -8.716 1.00 90.50 86 TRP A O 1
ATOM 688 N N . THR A 1 87 ? 13.855 4.872 -10.787 1.00 89.75 87 THR A N 1
ATOM 689 C CA . THR A 1 87 ? 12.648 4.415 -11.484 1.00 89.75 87 THR A CA 1
ATOM 690 C C . THR A 1 87 ? 12.279 2.989 -11.067 1.00 89.75 87 THR A C 1
ATOM 692 O O . THR A 1 87 ? 11.118 2.716 -10.763 1.00 89.75 87 THR A O 1
ATOM 695 N N . TRP A 1 88 ? 13.272 2.099 -10.968 1.00 87.62 88 TRP A N 1
ATOM 696 C CA . TRP A 1 88 ? 13.080 0.729 -10.484 1.00 87.62 88 TRP A CA 1
ATOM 697 C C . TRP A 1 88 ? 12.628 0.677 -9.025 1.00 87.62 88 TRP A C 1
ATOM 699 O O . TRP A 1 88 ? 11.701 -0.063 -8.699 1.00 87.62 88 TRP A O 1
ATOM 709 N N . LEU A 1 89 ? 13.235 1.484 -8.151 1.00 93.00 89 LEU A N 1
ATOM 710 C CA . LEU A 1 89 ? 12.832 1.569 -6.745 1.00 93.00 89 LEU A CA 1
ATOM 711 C C . LEU A 1 89 ? 11.388 2.059 -6.597 1.00 93.00 89 LEU A C 1
ATOM 713 O O . LEU A 1 89 ? 10.624 1.471 -5.832 1.00 93.00 89 LEU A O 1
ATOM 717 N N . ILE A 1 90 ? 10.996 3.086 -7.356 1.00 90.50 90 ILE A N 1
ATOM 718 C CA . ILE A 1 90 ? 9.626 3.616 -7.361 1.00 90.50 90 ILE A CA 1
ATOM 719 C C . ILE A 1 90 ? 8.640 2.552 -7.844 1.00 90.50 90 ILE A C 1
ATOM 721 O O . ILE A 1 90 ? 7.589 2.367 -7.225 1.00 90.50 90 ILE A O 1
ATOM 725 N N . PHE A 1 91 ? 8.983 1.827 -8.910 1.00 91.44 91 PHE A N 1
ATOM 726 C CA . PHE A 1 91 ? 8.143 0.758 -9.438 1.00 91.44 91 PHE A CA 1
ATOM 727 C C . PHE A 1 91 ? 7.944 -0.364 -8.413 1.00 91.44 91 PHE A C 1
ATOM 729 O O . PHE A 1 91 ? 6.808 -0.730 -8.113 1.00 91.44 91 PHE A O 1
ATOM 736 N N . ILE A 1 92 ? 9.032 -0.866 -7.818 1.00 91.00 92 ILE A N 1
ATOM 737 C CA . ILE A 1 92 ? 8.988 -1.949 -6.824 1.00 91.00 92 ILE A CA 1
ATOM 738 C C . ILE A 1 92 ? 8.211 -1.512 -5.577 1.00 91.00 92 ILE A C 1
ATOM 740 O O . ILE A 1 92 ? 7.352 -2.258 -5.107 1.00 91.00 92 ILE A O 1
ATOM 744 N N . ALA A 1 93 ? 8.464 -0.306 -5.062 1.00 89.88 93 ALA A N 1
ATOM 745 C CA . ALA A 1 93 ? 7.755 0.225 -3.900 1.00 89.88 93 ALA A CA 1
ATOM 746 C C . ALA A 1 93 ? 6.247 0.357 -4.167 1.00 89.88 93 ALA A C 1
ATOM 748 O O . ALA A 1 93 ? 5.432 -0.104 -3.366 1.00 89.88 93 ALA A O 1
ATOM 749 N N . SER A 1 94 ? 5.874 0.910 -5.324 1.00 90.19 94 SER A N 1
ATOM 750 C CA . SER A 1 94 ? 4.471 1.070 -5.722 1.00 90.19 94 SER A CA 1
ATOM 751 C C . SER A 1 94 ? 3.786 -0.285 -5.916 1.00 90.19 94 SER A C 1
ATOM 753 O O . SER A 1 94 ? 2.677 -0.502 -5.427 1.00 90.19 94 SER A O 1
ATOM 755 N N . ALA A 1 95 ? 4.463 -1.234 -6.570 1.00 90.06 95 ALA A N 1
ATOM 756 C CA . ALA A 1 95 ? 3.964 -2.592 -6.749 1.00 90.06 95 ALA A CA 1
ATOM 757 C C . ALA A 1 95 ? 3.756 -3.296 -5.401 1.00 90.06 95 ALA A C 1
ATOM 759 O O . ALA A 1 95 ? 2.730 -3.944 -5.208 1.00 90.06 95 ALA A O 1
ATOM 760 N N . TRP A 1 96 ? 4.674 -3.127 -4.445 1.00 91.00 96 TRP A N 1
ATOM 761 C CA . TRP A 1 96 ? 4.563 -3.727 -3.115 1.00 91.00 96 TRP A CA 1
ATOM 762 C C . TRP A 1 96 ? 3.377 -3.175 -2.318 1.00 91.00 96 TRP A C 1
ATOM 764 O O . TRP A 1 96 ? 2.632 -3.947 -1.713 1.00 91.00 96 TRP A O 1
ATOM 774 N N . VAL A 1 97 ? 3.158 -1.857 -2.355 1.00 88.12 97 VAL A N 1
ATOM 775 C CA . VAL A 1 97 ? 1.999 -1.206 -1.718 1.00 88.12 97 VAL A CA 1
ATOM 776 C C . VAL A 1 97 ? 0.690 -1.752 -2.291 1.00 88.12 97 VAL A C 1
ATOM 778 O O . VAL A 1 97 ? -0.210 -2.142 -1.540 1.00 88.12 97 VAL A O 1
ATOM 781 N N . LEU A 1 98 ? 0.591 -1.829 -3.620 1.00 87.94 98 LEU A N 1
ATOM 782 C CA . LEU A 1 98 ? -0.606 -2.320 -4.301 1.00 87.94 98 LEU A CA 1
ATOM 783 C C . LEU A 1 98 ? -0.832 -3.815 -4.031 1.00 87.94 98 LEU A C 1
ATOM 785 O O . LEU A 1 98 ? -1.939 -4.217 -3.673 1.00 87.94 98 LEU A O 1
ATOM 789 N N . LEU A 1 99 ? 0.212 -4.639 -4.119 1.00 87.56 99 LEU A N 1
ATOM 790 C CA . LEU A 1 99 ? 0.138 -6.075 -3.841 1.00 87.56 99 LEU A CA 1
ATOM 791 C C . LEU A 1 99 ? -0.247 -6.337 -2.375 1.00 87.56 99 LEU A C 1
ATOM 793 O O . LEU A 1 99 ? -1.129 -7.150 -2.089 1.00 87.56 99 LEU A O 1
ATOM 797 N N . GLY A 1 100 ? 0.354 -5.603 -1.437 1.00 84.69 100 GLY A N 1
ATOM 798 C CA . GLY A 1 100 ? 0.028 -5.656 -0.012 1.00 84.69 100 GLY A CA 1
ATOM 799 C C . GLY A 1 100 ? -1.450 -5.372 0.257 1.00 84.69 100 GLY A C 1
ATOM 800 O O . GLY A 1 100 ? -2.127 -6.139 0.951 1.00 84.69 100 GLY A O 1
ATOM 801 N N . ARG A 1 101 ? -1.980 -4.298 -0.337 1.00 81.12 101 ARG A N 1
ATOM 802 C CA . ARG A 1 101 ? -3.365 -3.868 -0.116 1.00 81.12 101 ARG A CA 1
ATOM 803 C C . ARG A 1 101 ? -4.398 -4.736 -0.836 1.00 81.12 101 ARG A C 1
ATOM 805 O O . ARG A 1 101 ? -5.431 -5.039 -0.241 1.00 81.12 101 ARG A O 1
ATOM 812 N N . TYR A 1 102 ? -4.155 -5.114 -2.089 1.00 80.69 102 TYR A N 1
ATOM 813 C CA . TYR A 1 102 ? -5.159 -5.770 -2.937 1.00 80.69 102 TYR A CA 1
ATOM 814 C C . TYR A 1 102 ? -5.034 -7.294 -2.996 1.00 80.69 102 TYR A C 1
ATOM 816 O O . TYR A 1 102 ? -5.998 -7.955 -3.377 1.00 80.69 102 TYR A O 1
ATOM 824 N N . VAL A 1 103 ? -3.897 -7.869 -2.596 1.00 79.12 103 VAL A N 1
ATOM 825 C CA . VAL A 1 103 ? -3.684 -9.325 -2.600 1.00 79.12 103 VAL A CA 1
ATOM 826 C C . VAL A 1 103 ? -3.545 -9.845 -1.175 1.00 79.12 103 VAL A C 1
ATOM 828 O O . VAL A 1 103 ? -4.362 -10.653 -0.735 1.00 79.12 103 VAL A O 1
ATOM 831 N N . PHE A 1 104 ? -2.579 -9.345 -0.404 1.00 74.25 104 PHE A N 1
ATOM 832 C CA . PHE A 1 104 ? -2.317 -9.881 0.936 1.00 74.25 104 PHE A CA 1
ATOM 833 C C . PHE A 1 104 ? -3.425 -9.564 1.943 1.00 74.25 104 PHE A C 1
ATOM 835 O O . PHE A 1 104 ? -3.888 -10.470 2.634 1.00 74.25 104 PHE A O 1
ATOM 842 N N . PHE A 1 105 ? -3.904 -8.318 2.009 1.00 72.31 105 PHE A N 1
ATOM 843 C CA . PHE A 1 105 ? -4.971 -7.930 2.938 1.00 72.31 105 PHE A CA 1
ATOM 844 C C . PHE A 1 105 ? -6.275 -8.741 2.766 1.00 72.31 105 PHE A C 1
ATOM 846 O O . PHE A 1 105 ? -6.783 -9.259 3.766 1.00 72.31 105 PHE A O 1
ATOM 853 N N . PRO A 1 106 ? -6.828 -8.929 1.548 1.00 70.44 106 PRO A N 1
ATOM 854 C CA . PRO A 1 106 ? -8.014 -9.764 1.375 1.00 70.44 106 PRO A CA 1
ATOM 855 C C . PRO A 1 106 ? -7.751 -11.252 1.630 1.00 70.44 106 PRO A C 1
ATOM 857 O O . PRO A 1 106 ? -8.648 -11.929 2.130 1.00 70.44 106 PRO A O 1
ATOM 860 N N . ILE A 1 107 ? -6.553 -11.774 1.344 1.00 72.19 107 ILE A N 1
ATOM 861 C CA . ILE A 1 107 ? -6.193 -13.162 1.685 1.00 72.19 107 ILE A CA 1
ATOM 862 C C . ILE A 1 107 ? -6.155 -13.349 3.208 1.00 72.19 107 ILE A C 1
ATOM 864 O O . ILE A 1 107 ? -6.737 -14.304 3.723 1.00 72.19 107 ILE A O 1
ATOM 868 N N . LEU A 1 108 ? -5.554 -12.408 3.939 1.00 64.00 108 LEU A N 1
ATOM 869 C CA . LEU A 1 108 ? -5.498 -12.430 5.402 1.00 64.00 108 LEU A CA 1
ATOM 870 C C . LEU A 1 108 ? -6.906 -12.349 6.021 1.00 64.00 108 LEU A C 1
ATOM 872 O O . LEU A 1 108 ? -7.233 -13.092 6.945 1.00 64.00 108 LEU A O 1
ATOM 876 N N . MET A 1 109 ? -7.771 -11.494 5.466 1.00 61.03 109 MET A N 1
ATOM 877 C CA . MET A 1 109 ? -9.177 -11.347 5.873 1.00 61.03 109 MET A CA 1
ATOM 878 C C . MET A 1 109 ? -10.046 -12.567 5.522 1.00 61.03 109 MET A C 1
ATOM 880 O O . MET A 1 109 ? -11.047 -12.826 6.192 1.00 61.03 109 MET A O 1
ATOM 884 N N . ARG A 1 110 ? -9.680 -13.336 4.487 1.00 60.56 110 ARG A N 1
ATOM 885 C CA . ARG A 1 110 ? -10.335 -14.609 4.132 1.00 60.56 110 ARG A CA 1
ATOM 886 C C . ARG A 1 110 ? -9.912 -15.769 5.033 1.00 60.56 110 ARG A C 1
ATOM 888 O O . ARG A 1 110 ? -10.508 -16.841 4.943 1.00 60.56 110 ARG A O 1
ATOM 895 N N . HIS A 1 111 ? -8.930 -15.576 5.913 1.00 54.09 111 HIS A N 1
ATOM 896 C CA . HIS A 1 111 ? -8.477 -16.630 6.806 1.00 54.09 111 HIS A CA 1
ATOM 897 C C . HIS A 1 111 ? -9.576 -16.987 7.838 1.00 54.09 111 HIS A C 1
ATOM 899 O O . HIS A 1 111 ? -10.143 -16.101 8.489 1.00 54.09 111 HIS A O 1
ATOM 905 N N . PRO A 1 112 ? -9.895 -18.280 8.044 1.00 54.88 112 PRO A N 1
ATOM 906 C CA . PRO A 1 112 ? -11.035 -18.735 8.859 1.00 54.88 112 PRO A CA 1
ATOM 907 C C . PRO A 1 112 ? -10.957 -18.364 10.354 1.00 54.88 112 PRO A C 1
ATOM 909 O O . PRO A 1 112 ? -11.950 -18.474 11.078 1.00 54.88 112 PRO A O 1
ATOM 912 N N . SER A 1 113 ? -9.797 -17.912 10.838 1.00 57.81 113 SER A N 1
ATOM 913 C CA . SER A 1 113 ? -9.621 -17.350 12.183 1.00 57.81 113 SER A CA 1
ATOM 914 C C . SER A 1 113 ? -10.238 -15.950 12.326 1.00 57.81 113 SER A C 1
ATOM 916 O O . SER A 1 113 ? -10.841 -15.667 13.361 1.00 57.81 113 SER A O 1
ATOM 918 N N . ALA A 1 114 ? -10.182 -15.107 11.287 1.00 52.03 114 ALA A N 1
ATOM 919 C CA . ALA A 1 114 ? -10.772 -13.763 11.291 1.00 52.03 114 ALA A CA 1
ATOM 920 C C . ALA A 1 114 ? -12.312 -13.804 11.217 1.00 52.03 114 ALA A C 1
ATOM 922 O O . ALA A 1 114 ? -13.006 -13.020 11.867 1.00 52.03 114 ALA A O 1
ATOM 923 N N . GLN A 1 115 ? -12.873 -14.789 10.504 1.00 52.72 115 GLN A N 1
ATOM 924 C CA . GLN A 1 115 ? -14.325 -14.998 10.435 1.00 52.72 115 GLN A CA 1
ATOM 925 C C . GLN A 1 115 ? -14.946 -15.443 11.768 1.00 52.72 115 GLN A C 1
ATOM 927 O O . GLN A 1 115 ? -16.086 -15.078 12.062 1.00 52.72 115 GLN A O 1
ATOM 932 N N . ARG A 1 116 ? -14.217 -16.210 12.593 1.00 55.03 116 ARG A N 1
ATOM 933 C CA . ARG A 1 11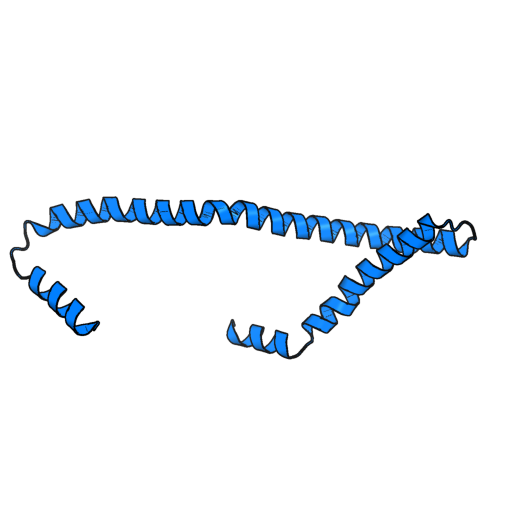6 ? -14.699 -16.642 13.918 1.00 55.03 116 ARG A CA 1
ATOM 934 C C . ARG A 1 116 ? -14.822 -15.484 14.907 1.00 55.03 116 ARG A C 1
ATOM 936 O O . ARG A 1 116 ? -15.727 -15.511 15.735 1.00 55.03 116 ARG A O 1
ATOM 943 N N . PHE A 1 117 ? -13.966 -14.467 14.797 1.00 50.66 117 PHE A N 1
ATOM 944 C CA . PHE A 1 117 ? -14.066 -13.259 15.618 1.00 50.66 117 PHE A CA 1
ATOM 945 C C . PHE A 1 117 ? -15.310 -12.444 15.239 1.00 50.66 117 PHE A C 1
ATOM 947 O O . PHE A 1 117 ? -16.079 -12.048 16.107 1.00 50.66 117 PHE A O 1
ATOM 954 N N . ARG A 1 118 ? -15.600 -12.306 13.938 1.00 50.38 118 ARG A N 1
ATOM 955 C CA . ARG A 1 118 ? -16.766 -11.550 13.450 1.00 50.38 118 ARG A CA 1
ATOM 956 C C . ARG A 1 118 ? -18.122 -12.141 13.865 1.00 50.38 118 ARG A C 1
ATOM 958 O O . ARG A 1 118 ? -19.065 -11.387 14.045 1.00 50.38 118 ARG A O 1
ATOM 965 N N . ARG A 1 119 ? -18.226 -13.466 14.041 1.00 53.91 119 ARG A N 1
ATOM 966 C CA . ARG A 1 119 ? -19.468 -14.139 14.489 1.00 53.91 119 ARG A CA 1
ATOM 967 C C . ARG A 1 119 ? -19.700 -14.124 16.003 1.00 53.91 119 ARG A C 1
ATOM 969 O O . ARG A 1 119 ? -20.759 -14.547 16.433 1.00 53.91 119 ARG A O 1
ATOM 976 N N . ARG A 1 120 ? -18.713 -13.730 16.816 1.00 50.56 120 ARG A N 1
ATOM 977 C CA . ARG A 1 120 ? -18.883 -13.615 18.280 1.00 50.56 120 ARG A CA 1
ATOM 978 C C . ARG A 1 120 ? -19.295 -12.214 18.735 1.00 50.56 120 ARG A C 1
ATOM 980 O O . ARG A 1 120 ? -19.665 -12.064 19.891 1.00 50.56 120 ARG A O 1
ATOM 987 N N . PHE A 1 121 ? -19.186 -11.219 17.856 1.00 49.09 121 PHE A N 1
ATOM 988 C CA . PHE A 1 121 ? -19.455 -9.807 18.153 1.00 49.09 121 PHE A CA 1
ATOM 989 C C . PHE A 1 121 ? -20.638 -9.217 17.360 1.00 49.09 121 PHE A C 1
ATOM 991 O O . PHE A 1 121 ? -20.962 -8.050 17.560 1.00 49.09 121 PHE A O 1
ATOM 998 N N . LEU A 1 122 ? -21.263 -10.007 16.478 1.00 49.31 122 LEU A N 1
ATOM 999 C CA . LEU A 1 122 ? -22.614 -9.786 15.945 1.00 49.31 122 LEU A CA 1
ATOM 1000 C C . LEU A 1 122 ? -23.567 -10.722 16.685 1.00 49.31 122 LEU A C 1
ATOM 1002 O O . LEU A 1 122 ? -24.690 -10.278 16.993 1.00 49.31 122 LEU A O 1
#

pLDDT: mean 71.07, std 16.39, range [43.66, 93.31]

Foldseek 3Di:
DVVVVVVVVVVVPPPDPPPVVVVCVVCVVVVVVVVVVVVVVVCVVVVVVVVVVVVVVVVLVVLLVVLVVLQVVLVVCVVVVVHDPVSVVSNVSSVCSCCCVPPVVVVVCPPVVVVVVVVVVD